Protein AF-A0A2N5MMV1-F1 (afdb_monomer_lite)

Radius of gyration: 11.37 Å; chains: 1; bounding box: 30×19×27 Å

Structure (mmCIF, N/CA/C/O backbone):
data_AF-A0A2N5MMV1-F1
#
_entry.id   AF-A0A2N5MMV1-F1
#
loop_
_atom_site.group_PDB
_atom_site.id
_atom_site.type_symbol
_atom_site.label_atom_id
_atom_site.label_alt_id
_atom_site.label_comp_id
_atom_site.label_asym_id
_atom_site.label_entity_id
_atom_site.label_seq_id
_atom_site.pdbx_PDB_ins_code
_atom_site.Cartn_x
_atom_site.Cartn_y
_atom_site.Cartn_z
_atom_site.occupancy
_atom_site.B_iso_or_equiv
_atom_site.auth_seq_id
_atom_site.auth_comp_id
_atom_site.auth_asym_id
_atom_site.auth_atom_id
_atom_site.pdbx_PDB_model_num
ATOM 1 N N . MET A 1 1 ? -1.092 7.169 -12.362 1.00 73.44 1 MET A N 1
ATOM 2 C CA . MET A 1 1 ? -1.903 6.887 -11.151 1.00 73.44 1 MET A CA 1
ATOM 3 C C . MET A 1 1 ? -1.806 8.085 -10.203 1.00 73.44 1 MET A C 1
ATOM 5 O O . MET A 1 1 ? -0.897 8.879 -10.395 1.00 73.44 1 MET A O 1
ATOM 9 N N . ASN A 1 2 ? -2.725 8.265 -9.251 1.00 85.38 2 ASN A N 1
ATOM 10 C CA . ASN A 1 2 ? -2.651 9.304 -8.208 1.00 85.38 2 ASN A CA 1
ATOM 11 C C . ASN A 1 2 ? -3.069 8.716 -6.840 1.00 85.38 2 ASN A C 1
ATOM 13 O O . ASN A 1 2 ? -3.521 7.568 -6.790 1.00 85.38 2 ASN A O 1
ATOM 17 N N . LYS A 1 3 ? -2.934 9.487 -5.748 1.00 87.75 3 LYS A N 1
ATOM 18 C CA . LYS A 1 3 ? -3.239 9.041 -4.371 1.00 87.75 3 LYS A CA 1
ATOM 19 C C . LYS A 1 3 ? -4.670 8.509 -4.205 1.00 87.75 3 LYS A C 1
ATOM 21 O O . LYS A 1 3 ? -4.872 7.470 -3.585 1.00 87.75 3 LYS A O 1
ATOM 26 N N . GLU A 1 4 ? -5.663 9.181 -4.783 1.00 87.88 4 GLU A N 1
ATOM 27 C CA . GLU A 1 4 ? -7.072 8.779 -4.658 1.00 87.88 4 GLU A CA 1
ATOM 28 C C . GLU A 1 4 ? -7.386 7.485 -5.415 1.00 87.88 4 GLU A C 1
ATOM 30 O O . GLU A 1 4 ? -8.104 6.620 -4.913 1.00 87.88 4 GLU A O 1
ATOM 35 N N . ILE A 1 5 ? -6.822 7.326 -6.616 1.00 89.44 5 ILE A N 1
ATOM 36 C CA . ILE A 1 5 ? -6.934 6.090 -7.397 1.00 89.44 5 ILE A CA 1
ATOM 37 C C . ILE A 1 5 ? -6.227 4.949 -6.665 1.00 89.44 5 ILE A C 1
ATOM 39 O O . ILE A 1 5 ? -6.769 3.848 -6.606 1.00 89.44 5 ILE A O 1
ATOM 43 N N . LEU A 1 6 ? -5.057 5.211 -6.071 1.00 89.19 6 LEU A N 1
ATOM 44 C CA . LEU A 1 6 ? -4.353 4.234 -5.247 1.00 89.19 6 LEU A CA 1
ATOM 45 C C . LEU A 1 6 ? -5.246 3.770 -4.092 1.00 89.19 6 LEU A C 1
ATOM 47 O O . LEU A 1 6 ? -5.477 2.574 -3.968 1.00 89.19 6 LEU A O 1
ATOM 51 N N . LEU A 1 7 ? -5.820 4.690 -3.313 1.00 89.50 7 LEU A N 1
ATOM 52 C CA . LEU A 1 7 ? -6.720 4.340 -2.213 1.00 89.50 7 LEU A CA 1
ATOM 53 C C . LEU A 1 7 ? -7.925 3.514 -2.686 1.00 89.50 7 LEU A C 1
ATOM 55 O O . LEU A 1 7 ? -8.235 2.491 -2.079 1.00 89.50 7 LEU A O 1
ATOM 59 N N . LYS A 1 8 ? -8.567 3.905 -3.796 1.00 90.25 8 LYS A N 1
ATOM 60 C CA . LYS A 1 8 ? -9.669 3.130 -4.391 1.00 90.25 8 LYS A CA 1
ATOM 61 C C . LYS A 1 8 ? -9.225 1.725 -4.801 1.00 90.25 8 LYS A C 1
ATOM 63 O O . LYS A 1 8 ? -9.983 0.776 -4.620 1.00 90.25 8 LYS A O 1
ATOM 68 N N . ASN A 1 9 ? -8.014 1.573 -5.333 1.00 90.12 9 ASN A N 1
ATOM 69 C CA . ASN A 1 9 ? -7.460 0.266 -5.683 1.00 90.12 9 ASN A CA 1
ATOM 70 C C . ASN A 1 9 ? -7.179 -0.580 -4.435 1.00 90.12 9 ASN A C 1
ATOM 72 O O . ASN A 1 9 ? -7.517 -1.759 -4.439 1.00 90.12 9 ASN A O 1
ATOM 76 N N . LEU A 1 10 ? -6.646 0.012 -3.359 1.00 89.38 10 LEU A N 1
ATOM 77 C CA . LEU A 1 10 ? -6.439 -0.677 -2.077 1.00 89.38 10 LEU A CA 1
ATOM 78 C C . LEU A 1 10 ? -7.772 -1.136 -1.473 1.00 89.38 10 LEU A C 1
ATOM 80 O O . LEU A 1 10 ? -7.881 -2.277 -1.038 1.00 89.38 10 LEU A O 1
ATOM 84 N N . GLN A 1 11 ? -8.800 -0.284 -1.510 1.00 88.56 11 GLN A N 1
ATOM 85 C CA . GLN A 1 11 ? -10.157 -0.614 -1.063 1.00 88.56 11 GLN A CA 1
ATOM 86 C C . GLN A 1 11 ? -10.772 -1.748 -1.892 1.00 88.56 11 GLN A C 1
ATOM 88 O O . GLN A 1 11 ? -11.285 -2.709 -1.327 1.00 88.56 11 GLN A O 1
ATOM 93 N N . LYS A 1 12 ? -10.674 -1.690 -3.225 1.00 89.06 12 LYS A N 1
ATOM 94 C CA . LYS A 1 12 ? -11.171 -2.755 -4.115 1.00 89.06 12 LYS A CA 1
ATOM 95 C C . LYS A 1 12 ? -10.414 -4.073 -3.959 1.00 89.06 12 LYS A C 1
ATOM 97 O O . LYS A 1 12 ? -11.014 -5.134 -4.080 1.00 89.06 12 LYS A O 1
ATOM 102 N N . ALA A 1 13 ? -9.107 -4.004 -3.715 1.00 87.31 13 ALA A N 1
ATOM 103 C CA . ALA A 1 13 ? -8.268 -5.168 -3.452 1.00 87.31 13 ALA A CA 1
ATOM 104 C C . ALA A 1 13 ? -8.409 -5.682 -2.011 1.00 87.31 13 ALA A C 1
ATOM 106 O O . ALA A 1 13 ? -7.843 -6.726 -1.677 1.00 87.31 13 ALA A O 1
ATOM 107 N N . SER A 1 14 ? -9.138 -4.964 -1.149 1.00 87.19 14 SER A N 1
ATOM 108 C CA . SER A 1 14 ? -9.343 -5.387 0.226 1.00 87.19 14 SER A CA 1
ATOM 109 C C . SER A 1 14 ? -10.372 -6.514 0.310 1.00 87.19 14 SER A C 1
ATOM 111 O O . SER A 1 14 ? -11.441 -6.466 -0.299 1.00 87.19 14 SER A O 1
ATOM 113 N N . ARG A 1 15 ? -10.049 -7.555 1.078 1.00 84.69 15 ARG A N 1
ATOM 114 C CA . ARG A 1 15 ? -11.001 -8.585 1.504 1.00 84.69 15 ARG A CA 1
ATOM 115 C C . ARG A 1 15 ? -11.312 -8.327 2.974 1.00 84.69 15 ARG A C 1
ATOM 117 O O . ARG A 1 15 ? -10.514 -8.651 3.853 1.00 84.69 15 ARG A O 1
ATOM 124 N N . GLY A 1 16 ? -12.446 -7.678 3.227 1.00 85.19 16 GLY A N 1
ATOM 125 C CA . GLY A 1 16 ? -12.777 -7.125 4.540 1.00 85.19 16 GLY A CA 1
ATOM 126 C C . GLY A 1 16 ? -12.013 -5.823 4.786 1.00 85.19 16 GLY A C 1
ATOM 127 O O . GLY A 1 16 ? -12.287 -4.808 4.151 1.00 85.19 16 GLY A O 1
ATOM 128 N N . ASN A 1 17 ? -11.050 -5.847 5.705 1.00 86.75 17 ASN A N 1
ATOM 129 C CA . ASN A 1 17 ? -10.180 -4.704 6.001 1.00 86.75 17 ASN A CA 1
ATOM 130 C C . ASN A 1 17 ? -8.733 -4.908 5.535 1.00 86.75 17 ASN A C 1
ATOM 132 O O . ASN A 1 17 ? -7.971 -3.952 5.516 1.00 86.75 17 ASN A O 1
ATOM 136 N N . LEU A 1 18 ? -8.334 -6.120 5.159 1.00 90.88 18 LEU A N 1
ATOM 137 C CA . LEU A 1 18 ? -6.974 -6.428 4.722 1.00 90.88 18 LEU A CA 1
ATOM 138 C C . LEU A 1 18 ? -6.866 -6.256 3.213 1.00 90.88 18 LEU A C 1
ATOM 140 O O . LEU A 1 18 ? -7.680 -6.813 2.480 1.00 90.88 18 LEU A O 1
ATOM 144 N N . PHE A 1 19 ? -5.848 -5.535 2.752 1.00 91.44 19 PHE A N 1
ATOM 145 C CA . PHE A 1 19 ? -5.522 -5.413 1.336 1.00 91.44 19 PHE A CA 1
ATOM 146 C C . PHE A 1 19 ? -4.147 -6.010 1.046 1.00 91.44 19 PHE A C 1
ATOM 148 O O . PHE A 1 19 ? -3.205 -5.878 1.831 1.00 91.44 19 PHE A O 1
ATOM 155 N N . SER A 1 20 ? -4.038 -6.630 -0.121 1.00 92.38 20 SER A N 1
ATOM 156 C CA . SER A 1 20 ? -2.775 -7.050 -0.720 1.00 92.38 20 SER A CA 1
ATOM 157 C C . SER A 1 20 ? -2.877 -6.762 -2.206 1.00 92.38 20 SER A C 1
ATOM 159 O O . SER A 1 20 ? -3.742 -7.321 -2.881 1.00 92.38 20 SER A O 1
ATOM 161 N N . ILE A 1 21 ? -2.037 -5.867 -2.712 1.00 92.56 21 ILE A N 1
ATOM 162 C CA . ILE A 1 21 ? -2.043 -5.498 -4.124 1.00 92.56 21 ILE A CA 1
ATOM 163 C C . ILE A 1 21 ? -0.619 -5.410 -4.647 1.00 92.56 21 ILE A C 1
ATOM 165 O O . ILE A 1 21 ? 0.294 -4.953 -3.962 1.00 92.56 21 ILE A O 1
ATOM 169 N N . GLU A 1 22 ? -0.451 -5.826 -5.893 1.00 91.38 22 GLU A N 1
ATOM 170 C CA . GLU A 1 22 ? 0.758 -5.563 -6.648 1.00 91.38 22 GLU A CA 1
ATOM 171 C C . GLU A 1 22 ? 0.491 -4.426 -7.636 1.00 91.38 22 GLU A C 1
ATOM 173 O O . GLU A 1 22 ? -0.438 -4.479 -8.444 1.00 91.38 22 GLU A O 1
ATOM 178 N N . ILE A 1 23 ? 1.280 -3.363 -7.526 1.00 89.81 23 ILE A N 1
ATOM 17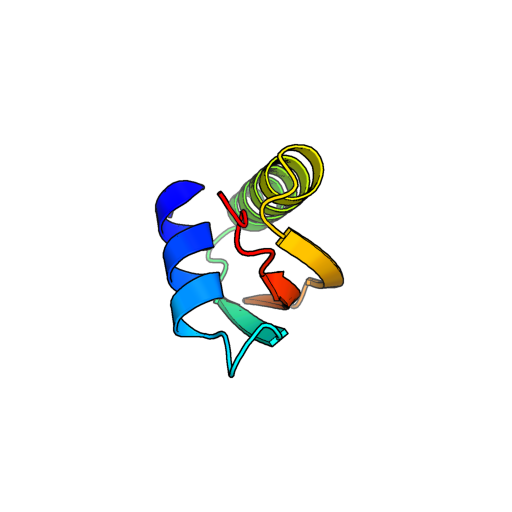9 C CA . ILE A 1 23 ? 1.138 -2.157 -8.333 1.00 89.81 23 ILE A CA 1
ATOM 180 C C . ILE A 1 23 ? 2.249 -2.169 -9.380 1.00 89.81 23 ILE A C 1
ATOM 182 O O . ILE A 1 23 ? 3.418 -2.067 -9.002 1.00 89.81 23 ILE A O 1
ATOM 186 N N . PRO A 1 24 ? 1.935 -2.272 -10.681 1.00 88.38 24 PRO A N 1
ATOM 187 C CA . PRO A 1 24 ? 2.957 -2.196 -11.714 1.00 88.38 24 PRO A CA 1
ATOM 188 C C . PRO A 1 24 ? 3.611 -0.810 -11.704 1.00 88.38 24 PRO A C 1
ATOM 190 O O . PRO A 1 24 ? 2.924 0.213 -11.615 1.00 88.38 24 PRO A O 1
ATOM 193 N N . LYS A 1 25 ? 4.941 -0.774 -11.813 1.00 84.88 25 LYS A N 1
ATOM 194 C CA . LYS A 1 25 ? 5.721 0.459 -11.950 1.00 84.88 25 LYS A CA 1
ATOM 195 C C . LYS A 1 25 ? 6.402 0.470 -13.317 1.00 84.88 25 LYS A C 1
ATOM 197 O O . LYS A 1 25 ? 7.082 -0.482 -13.687 1.00 84.88 25 LYS A O 1
ATOM 202 N N . ALA A 1 26 ? 6.211 1.547 -14.075 1.00 77.94 26 ALA A N 1
ATOM 203 C CA . ALA A 1 26 ? 6.830 1.703 -15.392 1.00 77.94 26 ALA A CA 1
ATOM 204 C C . ALA A 1 26 ? 8.206 2.379 -15.297 1.00 77.94 26 ALA A C 1
ATOM 206 O O . ALA A 1 26 ? 9.073 2.158 -16.142 1.00 77.94 26 ALA A O 1
ATOM 207 N N . ARG A 1 27 ? 8.414 3.227 -14.282 1.00 80.44 27 ARG A N 1
ATOM 208 C CA . ARG A 1 27 ? 9.658 3.971 -14.054 1.00 80.44 27 ARG A CA 1
ATOM 209 C C . ARG A 1 27 ? 10.027 3.953 -12.573 1.00 80.44 27 ARG A C 1
ATOM 211 O O . ARG A 1 27 ? 9.166 3.843 -11.706 1.00 80.44 27 ARG A O 1
ATOM 218 N N . LYS A 1 28 ? 11.310 4.167 -12.256 1.00 77.00 28 LYS A N 1
ATOM 219 C CA . LYS A 1 28 ? 11.758 4.367 -10.861 1.00 77.00 28 LYS A CA 1
ATOM 220 C C . LYS A 1 28 ? 11.048 5.540 -10.174 1.00 77.00 28 LYS A C 1
ATOM 222 O O . LYS A 1 28 ? 10.781 5.478 -8.982 1.00 77.00 28 LYS A O 1
ATOM 227 N N . SER A 1 29 ? 10.688 6.585 -10.919 1.00 81.06 29 SER A N 1
ATOM 228 C CA . SER A 1 29 ? 9.919 7.718 -10.388 1.00 81.06 29 SER A CA 1
ATOM 229 C C . SER A 1 29 ? 8.526 7.314 -9.892 1.00 81.06 29 SER A C 1
ATOM 231 O O . SER A 1 29 ? 8.012 7.941 -8.969 1.00 81.06 29 SER A O 1
ATOM 233 N N . ASP A 1 30 ? 7.922 6.266 -10.463 1.00 82.38 30 ASP A N 1
ATOM 234 C CA . ASP A 1 30 ? 6.627 5.757 -10.003 1.00 82.38 30 ASP A CA 1
ATOM 235 C C . ASP A 1 30 ? 6.736 5.127 -8.613 1.00 82.38 30 ASP A C 1
ATOM 237 O O . ASP A 1 30 ? 5.840 5.319 -7.802 1.00 82.38 30 ASP A O 1
ATOM 241 N N . GLU A 1 31 ? 7.844 4.448 -8.298 1.00 84.88 31 GLU A N 1
ATOM 242 C CA . GLU A 1 31 ? 8.077 3.883 -6.962 1.00 84.88 31 GLU A CA 1
ATOM 243 C C . GLU A 1 31 ? 8.083 4.970 -5.888 1.00 84.88 31 GLU A C 1
ATOM 245 O O . GLU A 1 31 ? 7.392 4.840 -4.882 1.00 84.88 31 GLU A O 1
ATOM 250 N N . HIS A 1 32 ? 8.798 6.072 -6.131 1.00 87.62 32 HIS A N 1
ATOM 251 C CA . HIS A 1 32 ? 8.854 7.183 -5.183 1.00 87.62 32 HIS A CA 1
ATOM 252 C C . HIS A 1 32 ? 7.469 7.818 -4.981 1.00 87.62 32 HIS A C 1
ATOM 254 O O . HIS A 1 32 ? 7.079 8.125 -3.854 1.00 87.62 32 HIS A O 1
ATOM 260 N N . ASN A 1 33 ? 6.686 7.956 -6.056 1.00 89.75 33 ASN A N 1
ATOM 261 C CA . ASN A 1 33 ? 5.317 8.460 -5.970 1.00 89.75 33 ASN A CA 1
ATOM 262 C C . ASN A 1 33 ? 4.395 7.504 -5.196 1.00 89.75 33 ASN A C 1
ATOM 264 O O . ASN A 1 33 ? 3.648 7.956 -4.331 1.00 89.75 33 ASN A O 1
ATOM 268 N N 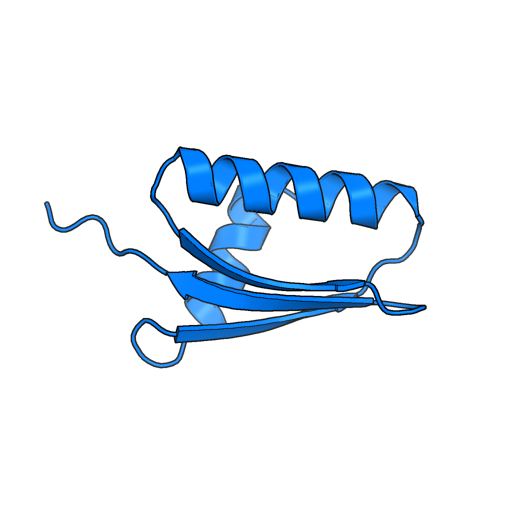. ILE A 1 34 ? 4.465 6.196 -5.469 1.00 89.19 34 ILE A N 1
ATOM 269 C CA . ILE A 1 34 ? 3.673 5.172 -4.771 1.00 89.19 34 ILE A CA 1
ATOM 270 C C . ILE A 1 34 ? 4.023 5.172 -3.285 1.00 89.19 34 ILE A C 1
ATOM 272 O O . ILE A 1 34 ? 3.117 5.252 -2.459 1.00 89.19 34 ILE A O 1
ATOM 276 N N . GLN A 1 35 ? 5.313 5.151 -2.941 1.00 90.00 35 GLN A N 1
ATOM 277 C CA . GLN A 1 35 ? 5.767 5.201 -1.555 1.00 90.00 35 GLN A CA 1
ATOM 278 C C . GLN A 1 35 ? 5.254 6.460 -0.853 1.00 90.00 35 GLN A C 1
ATOM 280 O O . GLN A 1 35 ? 4.673 6.361 0.225 1.00 90.00 35 GLN A O 1
ATOM 285 N N . LYS A 1 36 ? 5.394 7.633 -1.485 1.00 92.50 36 LYS A N 1
ATOM 286 C CA . LYS A 1 36 ? 4.892 8.896 -0.936 1.00 92.50 36 LYS A CA 1
ATOM 287 C C . LYS A 1 36 ? 3.388 8.830 -0.659 1.00 92.50 36 LYS A C 1
ATOM 289 O O . LYS A 1 36 ? 2.965 9.162 0.444 1.00 92.50 36 LYS A O 1
ATOM 294 N N . TRP A 1 37 ? 2.586 8.367 -1.619 1.00 92.25 37 TRP A N 1
ATOM 295 C CA . TRP A 1 37 ? 1.134 8.274 -1.443 1.00 92.25 37 TRP A CA 1
ATOM 296 C C . TRP A 1 37 ? 0.730 7.267 -0.368 1.00 92.25 37 TRP A C 1
ATOM 298 O O . TRP A 1 37 ? -0.186 7.550 0.396 1.00 92.25 37 TRP A O 1
ATOM 308 N N . VAL A 1 38 ? 1.398 6.113 -0.290 1.00 90.44 38 VAL A N 1
ATOM 309 C CA . VAL A 1 38 ? 1.156 5.119 0.766 1.00 90.44 38 VAL A CA 1
ATOM 310 C C . VAL A 1 38 ? 1.451 5.722 2.142 1.00 90.44 38 VAL A C 1
ATOM 312 O 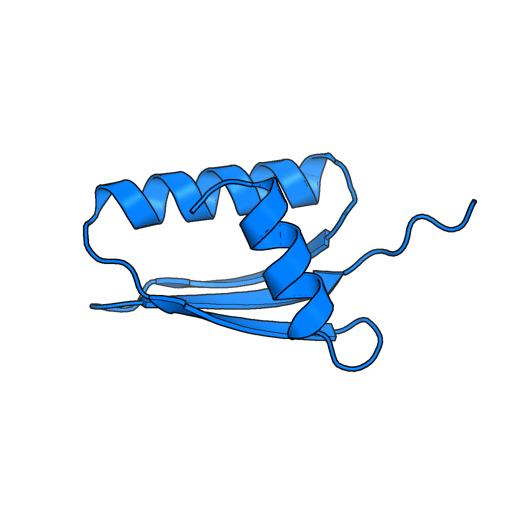O . VAL A 1 38 ? 0.620 5.602 3.040 1.00 90.44 38 VAL A O 1
ATOM 315 N N . THR A 1 39 ? 2.577 6.424 2.292 1.00 91.44 39 THR A N 1
ATOM 316 C CA . THR A 1 39 ? 2.939 7.114 3.538 1.00 91.44 39 THR A CA 1
ATOM 317 C C . THR A 1 39 ? 1.927 8.199 3.899 1.00 91.44 39 THR A C 1
ATOM 319 O O . THR A 1 39 ? 1.492 8.271 5.043 1.00 91.44 39 THR A O 1
ATOM 322 N N . GLU A 1 40 ? 1.496 9.021 2.937 1.00 92.25 40 GLU A N 1
ATOM 323 C CA . GLU A 1 40 ? 0.453 10.027 3.176 1.00 92.25 40 GLU A CA 1
ATOM 324 C C . GLU A 1 40 ? -0.859 9.385 3.648 1.00 92.25 40 GLU A C 1
ATOM 326 O O . GLU A 1 40 ? -1.449 9.849 4.618 1.00 92.25 40 GLU A O 1
ATOM 331 N N . LEU A 1 41 ? -1.302 8.299 3.006 1.00 90.44 41 LEU A N 1
ATOM 332 C CA . LEU A 1 41 ? -2.528 7.590 3.390 1.00 90.44 41 LEU A CA 1
ATOM 333 C C . LEU A 1 41 ? -2.428 6.956 4.785 1.00 90.44 41 LEU A C 1
ATOM 335 O O . LEU A 1 41 ? -3.441 6.832 5.479 1.00 90.44 41 LEU A O 1
ATOM 339 N N . GLU A 1 42 ? -1.231 6.539 5.197 1.00 90.94 42 GLU A N 1
ATOM 340 C CA . GLU A 1 42 ? -0.980 6.055 6.554 1.00 90.94 42 GLU A CA 1
ATOM 341 C C . GLU A 1 42 ? -1.026 7.191 7.584 1.00 90.94 42 GLU A C 1
ATOM 343 O O . GLU A 1 42 ? -1.688 7.045 8.614 1.00 90.94 42 GLU A O 1
ATOM 348 N N . ILE A 1 43 ? -0.392 8.332 7.288 1.00 90.69 43 ILE A N 1
ATOM 349 C CA . ILE A 1 43 ? -0.409 9.532 8.143 1.00 90.69 43 ILE A CA 1
ATOM 350 C C . ILE A 1 43 ? -1.837 10.071 8.296 1.00 90.69 43 ILE A C 1
ATOM 352 O O . ILE A 1 43 ? -2.251 10.415 9.399 1.00 90.69 43 ILE A O 1
ATOM 356 N N . GLU A 1 44 ? -2.617 10.084 7.213 1.00 90.31 44 GLU A N 1
ATOM 357 C CA . GLU A 1 44 ? -4.044 10.437 7.223 1.00 90.31 44 GLU A CA 1
ATOM 358 C C . GLU A 1 44 ? -4.905 9.415 7.990 1.00 90.31 44 GLU A C 1
ATOM 360 O O . GLU A 1 44 ? -6.109 9.613 8.149 1.00 90.31 44 GLU A O 1
ATOM 365 N N . GLY A 1 45 ? -4.326 8.295 8.433 1.00 88.50 45 GLY A N 1
ATOM 366 C CA . GLY A 1 45 ? -5.034 7.250 9.160 1.00 88.50 45 GLY A CA 1
ATOM 367 C C . GLY A 1 45 ? -6.023 6.464 8.300 1.00 88.50 45 GLY A C 1
ATOM 368 O O . GLY A 1 45 ? -6.848 5.746 8.858 1.00 88.50 45 GLY A O 1
ATOM 369 N N . ARG A 1 46 ? -5.942 6.561 6.966 1.00 90.06 46 ARG A N 1
ATOM 370 C CA . ARG A 1 46 ? -6.814 5.835 6.023 1.00 90.06 46 ARG A CA 1
ATOM 371 C C . ARG A 1 46 ? -6.380 4.394 5.814 1.00 90.06 46 ARG A C 1
ATOM 373 O O . ARG A 1 46 ? -7.200 3.533 5.505 1.00 90.06 46 ARG A O 1
ATOM 380 N N . ILE A 1 47 ? -5.091 4.118 5.973 1.00 91.75 47 ILE A N 1
ATOM 381 C CA . ILE A 1 47 ? -4.544 2.764 5.922 1.00 91.75 47 ILE A CA 1
ATOM 382 C C . ILE A 1 47 ? -3.555 2.545 7.068 1.00 91.75 47 ILE A C 1
ATOM 384 O O . ILE A 1 47 ? -3.125 3.478 7.743 1.00 91.75 47 ILE A O 1
ATOM 388 N N . LYS A 1 48 ? -3.202 1.287 7.296 1.00 92.12 48 LYS A N 1
ATOM 389 C CA . LYS A 1 48 ? -2.036 0.877 8.072 1.00 92.12 48 LYS A CA 1
ATOM 390 C C . LYS A 1 48 ? -1.194 -0.022 7.181 1.00 92.12 48 LYS A C 1
ATOM 392 O O . LYS A 1 48 ? -1.637 -1.131 6.862 1.00 92.12 48 LYS A O 1
ATOM 397 N N . LEU A 1 49 ? -0.023 0.449 6.770 1.00 92.12 49 LEU A N 1
ATOM 398 C CA . LEU A 1 49 ? 0.909 -0.351 5.995 1.00 92.12 49 LEU A CA 1
ATOM 399 C C . LEU A 1 49 ? 1.491 -1.443 6.896 1.00 92.12 49 LEU A C 1
ATOM 401 O O . LEU A 1 49 ? 1.823 -1.211 8.059 1.00 92.12 49 LEU A O 1
ATOM 405 N N . ARG A 1 50 ? 1.566 -2.663 6.373 1.00 91.50 50 ARG A N 1
ATOM 406 C CA . ARG A 1 50 ? 2.256 -3.778 7.032 1.00 91.50 50 ARG A CA 1
ATOM 407 C C . ARG A 1 50 ? 3.522 -4.146 6.289 1.00 91.50 50 ARG A C 1
ATOM 409 O O . ARG A 1 50 ? 4.534 -4.413 6.921 1.00 91.50 50 ARG A O 1
ATOM 416 N N . GLU A 1 51 ? 3.450 -4.152 4.965 1.00 91.38 51 GLU A N 1
ATOM 417 C CA . GLU A 1 51 ? 4.559 -4.561 4.124 1.00 91.38 51 GLU A CA 1
ATOM 418 C C . GLU A 1 51 ? 4.589 -3.737 2.840 1.00 91.38 51 GLU A C 1
ATOM 420 O O . GLU A 1 51 ? 3.557 -3.496 2.206 1.00 91.38 51 GLU A O 1
ATOM 425 N N . TYR A 1 52 ? 5.792 -3.320 2.461 1.00 91.56 52 TYR A N 1
ATOM 426 C CA . TYR A 1 52 ? 6.078 -2.632 1.212 1.00 91.56 52 TYR A CA 1
ATOM 427 C C . TYR A 1 52 ? 7.318 -3.271 0.605 1.00 91.56 52 TYR A C 1
ATOM 429 O O . TYR A 1 52 ? 8.420 -3.122 1.134 1.00 91.56 52 TYR A O 1
ATOM 437 N N . ILE A 1 53 ? 7.133 -4.009 -0.487 1.00 91.31 53 ILE A N 1
ATOM 438 C CA . ILE A 1 53 ? 8.211 -4.736 -1.155 1.00 91.31 53 ILE A CA 1
ATOM 439 C C . ILE A 1 53 ? 8.360 -4.187 -2.575 1.00 91.31 53 ILE A C 1
ATOM 441 O O . ILE A 1 53 ? 7.535 -4.498 -3.443 1.00 91.31 53 ILE A O 1
ATOM 445 N N . PRO A 1 54 ? 9.405 -3.389 -2.849 1.00 88.44 54 PRO A N 1
ATOM 446 C CA . PRO A 1 54 ? 9.731 -3.006 -4.212 1.00 88.44 54 PRO A CA 1
ATOM 447 C C . PRO A 1 54 ? 10.248 -4.232 -4.980 1.00 88.44 54 PRO A C 1
ATOM 449 O O . PRO A 1 54 ?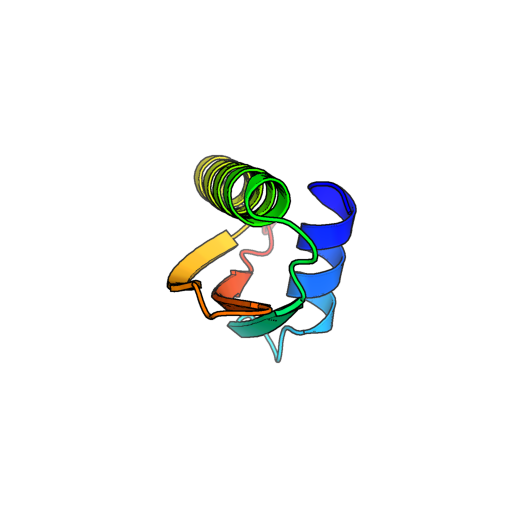 11.161 -4.926 -4.537 1.00 88.44 54 PRO A O 1
ATOM 452 N N . ARG A 1 55 ? 9.665 -4.500 -6.148 1.00 89.25 55 ARG A N 1
ATOM 453 C CA . ARG A 1 55 ? 10.096 -5.526 -7.114 1.00 89.25 55 ARG A CA 1
ATOM 454 C C . ARG A 1 55 ? 10.626 -4.855 -8.378 1.00 89.25 55 ARG A C 1
ATOM 456 O O . ARG A 1 55 ? 10.534 -3.642 -8.505 1.00 89.25 55 ARG A O 1
ATOM 463 N N . GLU A 1 56 ? 11.176 -5.607 -9.326 1.00 84.00 56 GLU A N 1
ATOM 464 C CA . GLU A 1 56 ? 11.782 -5.034 -10.541 1.00 84.00 56 GLU A CA 1
ATOM 465 C C . GLU A 1 56 ? 10.781 -4.219 -11.385 1.00 84.00 56 GLU A C 1
A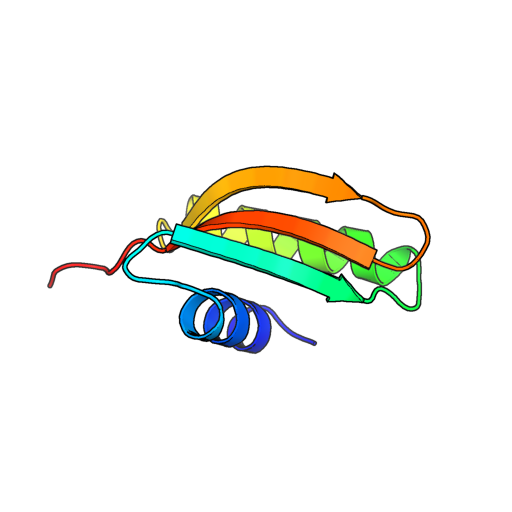TOM 467 O O . GLU A 1 56 ? 11.052 -3.068 -11.726 1.00 84.00 56 GLU A O 1
ATOM 472 N N . TYR A 1 57 ? 9.579 -4.762 -11.605 1.00 86.25 57 TYR A N 1
ATOM 473 C CA . TYR A 1 57 ? 8.528 -4.154 -12.440 1.00 86.25 57 TYR A CA 1
ATOM 474 C C . TYR A 1 57 ? 7.259 -3.771 -11.675 1.00 86.25 57 TYR A C 1
ATOM 476 O O . TYR A 1 57 ? 6.295 -3.269 -12.254 1.00 86.25 57 TYR A O 1
ATOM 484 N N . SER A 1 58 ? 7.237 -3.991 -10.364 1.00 90.38 58 SER A N 1
ATOM 485 C CA . SER A 1 58 ? 6.072 -3.710 -9.534 1.00 90.38 58 SER A CA 1
ATOM 486 C C . SER A 1 58 ? 6.458 -3.356 -8.104 1.00 90.38 58 SER A C 1
ATOM 488 O O . SER A 1 58 ? 7.619 -3.432 -7.706 1.00 90.38 58 SER A O 1
ATOM 490 N N . VAL A 1 59 ? 5.479 -2.914 -7.329 1.00 91.00 59 VAL A N 1
ATOM 491 C CA . VAL A 1 59 ? 5.581 -2.716 -5.888 1.00 91.00 59 VAL A CA 1
ATOM 492 C C . VAL A 1 59 ? 4.466 -3.523 -5.253 1.00 91.00 59 VAL A C 1
ATOM 494 O O . VAL A 1 59 ? 3.289 -3.291 -5.532 1.00 91.00 59 VAL A O 1
ATOM 497 N N . TYR A 1 60 ? 4.835 -4.469 -4.401 1.00 91.94 60 TYR A N 1
ATOM 498 C CA . TYR A 1 60 ? 3.873 -5.193 -3.593 1.00 91.94 60 TYR A CA 1
ATOM 499 C C . TYR A 1 60 ? 3.584 -4.400 -2.321 1.00 91.94 60 TYR A C 1
ATOM 501 O O . TYR A 1 60 ? 4.505 -4.007 -1.600 1.00 91.94 60 TYR A O 1
ATOM 509 N N . VAL A 1 61 ? 2.303 -4.155 -2.062 1.00 92.81 61 VAL A N 1
ATOM 510 C CA . VAL A 1 61 ? 1.835 -3.394 -0.906 1.00 92.81 61 VAL A CA 1
ATOM 511 C C . VAL A 1 61 ? 0.790 -4.221 -0.173 1.00 92.81 61 VAL A C 1
ATOM 513 O O . VAL A 1 61 ? -0.232 -4.616 -0.744 1.00 92.81 61 VAL A O 1
ATOM 516 N N . HIS A 1 62 ? 1.037 -4.451 1.111 1.00 93.06 62 HIS A N 1
ATOM 517 C CA . HIS A 1 62 ? 0.138 -5.172 1.996 1.00 93.06 62 HIS A CA 1
ATOM 518 C C . HIS A 1 62 ? -0.150 -4.354 3.252 1.00 93.06 62 HIS A C 1
ATOM 520 O O . HIS A 1 62 ? 0.742 -3.748 3.852 1.00 93.06 62 HIS A O 1
ATOM 526 N N . GLY A 1 63 ? -1.406 -4.354 3.679 1.00 92.81 63 GLY A N 1
ATOM 527 C CA . GLY A 1 63 ? -1.816 -3.610 4.855 1.00 92.81 63 GLY A CA 1
ATOM 528 C C . GLY A 1 63 ? -3.289 -3.767 5.182 1.00 92.81 63 GLY A C 1
ATOM 529 O O . GLY A 1 63 ? -3.962 -4.699 4.744 1.00 92.81 63 GLY A O 1
ATOM 530 N N . ILE A 1 64 ? -3.779 -2.842 6.000 1.00 91.75 64 ILE A N 1
ATOM 531 C CA . ILE A 1 64 ? -5.173 -2.776 6.430 1.00 91.75 64 ILE A CA 1
ATOM 532 C C . ILE A 1 64 ? -5.751 -1.432 5.996 1.00 91.75 64 ILE A C 1
ATOM 534 O O . ILE A 1 64 ? -5.175 -0.393 6.313 1.00 91.75 64 ILE A O 1
ATOM 538 N N . VAL A 1 65 ? -6.883 -1.431 5.296 1.00 90.56 65 VAL A N 1
ATOM 539 C CA . VAL A 1 65 ? -7.680 -0.221 5.092 1.00 90.56 65 VAL A CA 1
ATOM 540 C C . VAL A 1 65 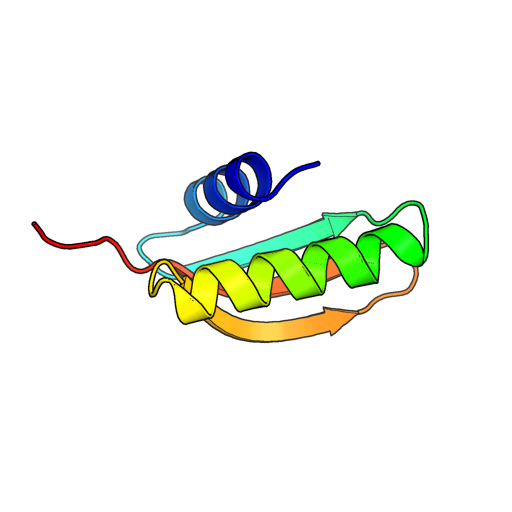? -8.400 0.078 6.399 1.00 90.56 65 VAL A C 1
ATOM 542 O O . VAL A 1 65 ? -9.112 -0.768 6.944 1.00 90.56 65 VAL A O 1
ATOM 545 N N . LYS A 1 66 ? -8.202 1.287 6.913 1.00 86.50 66 LYS A N 1
ATOM 546 C CA . LYS A 1 66 ? -8.981 1.806 8.026 1.00 86.50 66 LYS A CA 1
ATOM 547 C C . LYS A 1 66 ? -10.213 2.472 7.433 1.00 86.50 66 LYS A C 1
ATOM 549 O O . LYS A 1 66 ? -10.117 3.461 6.711 1.00 86.50 66 LYS A O 1
ATOM 554 N N . TYR A 1 67 ? -11.371 1.905 7.725 1.00 69.00 67 TYR A N 1
ATOM 555 C CA . TYR A 1 67 ? -12.619 2.621 7.541 1.00 69.00 67 TYR A CA 1
ATOM 556 C C . TYR A 1 67 ? -12.672 3.650 8.665 1.00 69.00 67 TYR A C 1
ATOM 558 O O . TYR A 1 67 ? -12.524 3.284 9.832 1.00 69.00 67 TYR A O 1
ATOM 566 N N . ALA A 1 68 ? -12.781 4.932 8.321 1.00 55.66 68 ALA A N 1
ATOM 567 C CA . ALA A 1 68 ? -13.192 5.916 9.306 1.00 55.66 68 ALA A CA 1
ATOM 568 C C . ALA A 1 68 ? -14.596 5.488 9.740 1.00 55.66 68 ALA A C 1
ATOM 570 O O . ALA A 1 68 ? -15.534 5.586 8.953 1.00 55.66 68 ALA A O 1
ATOM 571 N N . SER A 1 69 ? -14.710 4.890 10.924 1.00 46.88 69 SER A N 1
ATOM 572 C CA . SER A 1 69 ? -15.996 4.861 11.605 1.00 46.88 69 SER A CA 1
ATOM 573 C C . SER A 1 69 ? -16.352 6.321 11.869 1.00 46.88 69 SER A C 1
ATOM 575 O O . SER A 1 69 ? -15.521 7.037 12.430 1.00 46.88 69 SER A O 1
ATOM 577 N N . GLU A 1 70 ? -17.510 6.751 11.364 1.00 39.06 70 GLU A N 1
ATOM 578 C CA . GLU A 1 70 ? -18.128 8.044 11.692 1.00 39.06 70 GLU A CA 1
ATOM 579 C C . GLU A 1 70 ? -18.179 8.289 13.205 1.00 39.06 70 GLU A C 1
ATOM 581 O O . GLU A 1 70 ? -18.359 7.304 13.965 1.00 39.06 70 GLU A O 1
#

Secondary structure (DSSP, 8-state):
--HHHHHHHHHHTEETTEEEEEEE-SSHHHHHHHHHHHHHHHHTTSEEEEEEEE-SSEEEEEEEE-----

Sequence (70 aa):
MNKEILLKNLQKASRGNLFSIEIPKARKSDEHNIQKWVTELEIEGRIKLREYIPREYSVYVHGIVKYASE

pLDDT: mean 86.63, std 9.58, range [39.06, 93.06]

Foldseek 3Di:
DALVVLLVVQVVQDDQFKHKDKAFDPDPVVVVRNVVSVVVCVVVVQWDWDDWADDPGIIITITTGDDPDD